Protein AF-A0A837AP78-F1 (afdb_monomer)

Foldseek 3Di:
DLVVVVVVCCVVPVVDDQQADEAEDAQCPCVNPPHSVVSVVVVVVLVVVCVVCVRHYDYDHDDWDWDPQADWDFDDDPPDPGDPVHTDGHTDTDD

Solvent-accessible surface area (backbone atoms only — not comparable to full-atom values): 5936 Å² total; per-residue (Å²): 108,71,68,54,51,49,52,53,39,39,73,76,38,74,87,56,77,84,68,65,46,79,44,79,47,58,73,63,54,54,91,73,38,95,49,48,65,56,48,53,53,52,53,50,50,54,51,50,48,35,68,77,32,64,84,39,33,48,78,46,72,51,70,74,55,70,50,92,83,31,42,76,40,72,57,86,54,93,98,56,80,92,52,94,86,44,67,38,77,36,86,50,82,52,125

Mean predicted aligned error: 11.53 Å

Organism: NCBI:txid1184265

Radius of gyration: 21.65 Å; Cα contacts (8 Å, |Δi|>4): 106; chains: 1; bounding box: 55×37×46 Å

pLDDT: mean 80.6, std 13.74, range [50.53, 95.62]

Sequence (95 aa):
MVALFDTLLHNQDPTSDLLHVRY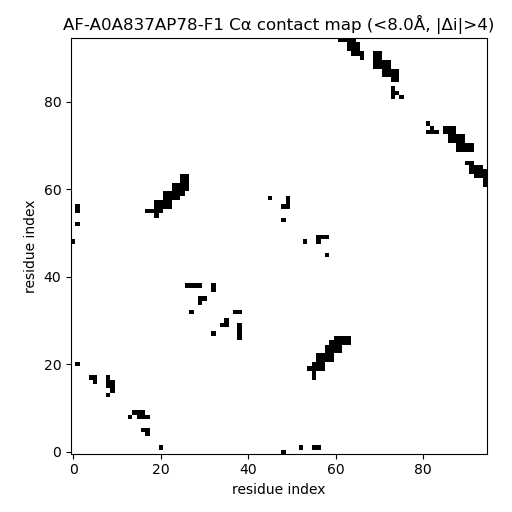FTASALGRFATHKQASETQAAYLRALAHSHPQRFTTTLGKHSWDKAGTLLPEFVSGQPYDRARWVRVWKLEE

Structure (mmCIF, N/CA/C/O backbone):
data_AF-A0A837AP78-F1
#
_entry.id   AF-A0A837AP78-F1
#
loop_
_atom_site.group_PDB
_atom_site.id
_atom_site.type_symbol
_atom_site.label_atom_id
_atom_site.label_alt_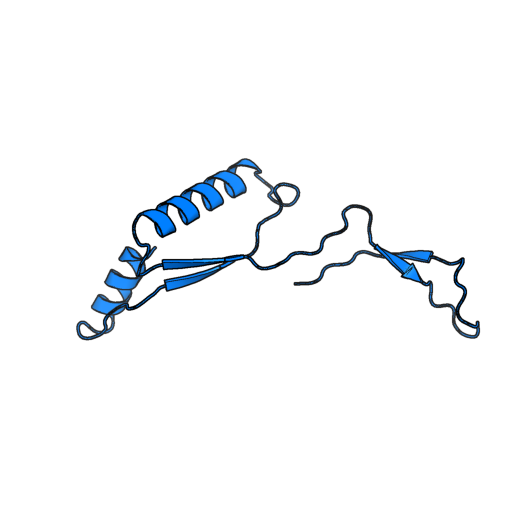id
_atom_site.label_comp_id
_atom_site.label_asym_id
_atom_site.label_entity_id
_atom_site.label_seq_id
_atom_site.pdbx_PDB_ins_code
_atom_site.Cartn_x
_atom_site.Cartn_y
_atom_site.Cartn_z
_atom_site.occupancy
_atom_site.B_iso_or_equiv
_atom_site.auth_seq_id
_atom_site.auth_comp_id
_atom_site.auth_asym_id
_atom_site.auth_atom_id
_atom_site.pdbx_PDB_model_num
ATOM 1 N N . MET A 1 1 ? -10.560 5.849 4.524 1.00 82.62 1 MET A N 1
ATOM 2 C CA . MET A 1 1 ? -10.152 4.444 4.315 1.00 82.62 1 MET A CA 1
ATOM 3 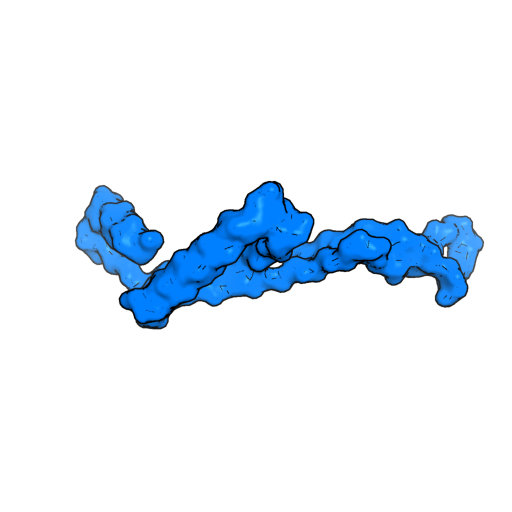C C . MET A 1 1 ? -10.444 3.565 5.528 1.00 82.62 1 MET A C 1
ATOM 5 O O . MET A 1 1 ? -11.247 2.665 5.378 1.00 82.62 1 MET A O 1
ATOM 9 N N . VAL A 1 2 ? -9.901 3.837 6.723 1.00 89.62 2 VAL A N 1
ATOM 10 C CA . VAL A 1 2 ? -10.258 3.086 7.955 1.00 89.62 2 VAL A CA 1
ATOM 11 C C . VAL A 1 2 ? -11.769 3.134 8.230 1.00 89.62 2 VAL A C 1
ATOM 13 O O . VAL A 1 2 ? -12.410 2.094 8.252 1.00 89.62 2 VAL A O 1
ATOM 16 N N . ALA A 1 3 ? -12.356 4.336 8.254 1.00 91.44 3 ALA A N 1
ATOM 17 C CA . ALA A 1 3 ? -13.801 4.519 8.443 1.00 91.44 3 ALA A CA 1
ATOM 18 C C . ALA A 1 3 ? -14.677 3.813 7.386 1.00 91.44 3 ALA A C 1
ATOM 20 O O . ALA A 1 3 ? -15.792 3.404 7.680 1.00 91.44 3 ALA A O 1
ATOM 21 N N . LEU A 1 4 ? -14.169 3.647 6.156 1.00 92.56 4 LEU A N 1
ATOM 22 C CA . L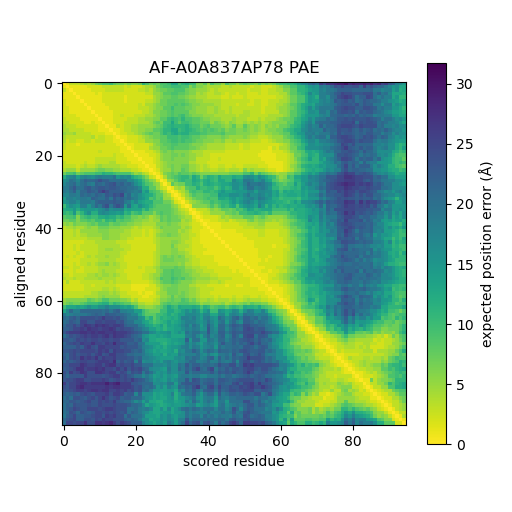EU A 1 4 ? -14.890 2.914 5.112 1.00 92.56 4 LEU A CA 1
ATOM 23 C C . LEU A 1 4 ? -14.997 1.431 5.481 1.00 92.56 4 LEU A C 1
ATOM 25 O O . LEU A 1 4 ? -16.074 0.857 5.374 1.00 92.56 4 LEU A O 1
ATOM 29 N N . PHE A 1 5 ? -13.891 0.826 5.922 1.00 93.56 5 PHE A N 1
ATOM 30 C CA . PHE A 1 5 ? -13.888 -0.568 6.356 1.00 93.56 5 PHE A CA 1
ATOM 31 C C . PHE A 1 5 ? -14.685 -0.768 7.646 1.00 93.56 5 PHE A C 1
ATOM 33 O O . PHE A 1 5 ? -15.373 -1.775 7.743 1.00 93.56 5 PHE A O 1
ATOM 40 N N . ASP A 1 6 ? -14.676 0.200 8.569 1.00 93.12 6 ASP A N 1
ATOM 41 C CA . ASP A 1 6 ? -15.553 0.182 9.750 1.00 93.12 6 ASP A CA 1
ATOM 42 C C . ASP A 1 6 ? -17.031 0.084 9.334 1.00 93.12 6 ASP A C 1
ATOM 44 O O . ASP A 1 6 ? -17.756 -0.795 9.792 1.00 93.12 6 ASP A O 1
ATOM 48 N N . THR A 1 7 ? -17.476 0.941 8.407 1.00 94.38 7 THR A N 1
ATOM 49 C CA . THR A 1 7 ? -18.862 0.913 7.910 1.00 94.38 7 THR A CA 1
ATOM 50 C C . THR A 1 7 ? -19.181 -0.369 7.140 1.00 94.38 7 THR A C 1
ATOM 52 O O . THR A 1 7 ? -20.251 -0.942 7.321 1.00 94.38 7 THR A O 1
ATOM 55 N N . LEU A 1 8 ? -18.272 -0.836 6.279 1.00 95.06 8 LEU A N 1
ATOM 56 C CA . LEU A 1 8 ? -18.484 -2.059 5.501 1.00 95.06 8 LEU A CA 1
ATOM 57 C C . LEU A 1 8 ? -18.600 -3.295 6.395 1.00 95.06 8 LEU A C 1
ATOM 59 O O . LEU A 1 8 ? -19.511 -4.092 6.185 1.00 95.06 8 LEU A O 1
ATOM 63 N N . LEU A 1 9 ? -17.715 -3.437 7.384 1.00 94.81 9 LEU A N 1
ATOM 64 C CA . LEU A 1 9 ? -17.746 -4.558 8.321 1.00 94.81 9 LEU A CA 1
ATOM 65 C C . LEU A 1 9 ? -19.000 -4.510 9.183 1.00 94.81 9 LEU A C 1
ATOM 67 O O . LEU A 1 9 ? -19.700 -5.509 9.250 1.00 94.81 9 LEU A O 1
ATOM 71 N N . HIS A 1 10 ? -19.353 -3.343 9.726 1.00 93.19 10 HIS A N 1
ATOM 72 C CA . HIS A 1 10 ? -20.579 -3.190 10.506 1.00 93.19 10 HIS A CA 1
ATOM 73 C C . HIS A 1 10 ? -21.843 -3.548 9.707 1.00 93.19 10 HIS A C 1
ATOM 75 O O . HIS A 1 10 ? -22.756 -4.175 10.239 1.00 93.19 10 HIS A O 1
ATOM 81 N N . ASN A 1 11 ? -21.890 -3.185 8.420 1.00 95.06 11 ASN A N 1
ATOM 82 C CA . ASN A 1 11 ? -23.010 -3.526 7.541 1.00 95.06 11 ASN A CA 1
ATOM 83 C C . ASN A 1 11 ? -23.073 -5.023 7.197 1.00 95.06 11 ASN A C 1
ATOM 85 O O . ASN A 1 11 ? -24.159 -5.529 6.920 1.00 95.06 11 ASN A O 1
ATOM 89 N N . GLN A 1 12 ? -21.933 -5.718 7.156 1.00 94.12 12 GLN A N 1
ATOM 90 C CA . GLN A 1 12 ? -21.881 -7.162 6.903 1.00 94.12 12 GLN A CA 1
ATOM 91 C C . GLN A 1 12 ? -22.197 -7.973 8.161 1.00 94.12 12 GLN A C 1
ATOM 93 O O . GLN A 1 12 ? -22.955 -8.938 8.100 1.00 94.12 12 GLN A O 1
ATOM 98 N N . ASP A 1 13 ? -21.613 -7.574 9.284 1.00 94.00 13 ASP A N 1
ATOM 99 C CA . ASP A 1 13 ? -21.773 -8.185 10.593 1.00 94.00 13 ASP A CA 1
ATOM 100 C C . ASP A 1 13 ? -21.459 -7.142 11.686 1.00 94.00 13 ASP A C 1
ATOM 102 O O . ASP A 1 13 ? -20.296 -6.777 11.883 1.00 94.00 13 ASP A O 1
ATOM 106 N N . PRO A 1 14 ? -22.464 -6.683 12.453 1.00 93.69 14 PRO A N 1
ATOM 107 C CA . PRO A 1 14 ? -22.269 -5.707 13.524 1.00 93.69 14 PRO A CA 1
ATOM 108 C C . PRO A 1 14 ? -21.337 -6.163 14.652 1.00 93.69 14 PRO A C 1
ATOM 110 O O . PRO A 1 14 ? -20.902 -5.324 15.440 1.00 93.69 14 PRO A O 1
ATOM 113 N N . THR A 1 15 ? -21.065 -7.468 14.768 1.00 94.56 15 THR A N 1
ATOM 114 C CA . THR A 1 15 ? -20.154 -8.022 15.782 1.00 94.56 15 THR A CA 1
ATOM 115 C C . THR A 1 15 ? -18.691 -8.026 15.339 1.00 94.56 15 THR A C 1
ATOM 117 O O . THR A 1 15 ? -17.799 -8.228 16.164 1.00 94.56 15 THR A O 1
ATOM 120 N N . SER A 1 16 ? -18.432 -7.771 14.055 1.00 92.81 16 SER A N 1
ATOM 121 C CA . SER A 1 16 ? -17.084 -7.691 13.503 1.00 92.81 16 SER A CA 1
ATOM 122 C C . SER A 1 16 ? -16.408 -6.369 13.875 1.00 92.81 16 SER A C 1
ATOM 124 O O . SER A 1 16 ? -16.963 -5.293 13.664 1.00 92.81 16 SER A O 1
ATOM 126 N N . ASP A 1 17 ? -15.172 -6.450 14.372 1.00 91.81 17 ASP A N 1
ATOM 127 C CA . ASP A 1 17 ? -14.351 -5.284 14.709 1.00 91.81 17 ASP A CA 1
ATOM 128 C C . ASP A 1 17 ? -13.128 -5.182 13.788 1.00 91.81 17 ASP A C 1
ATOM 130 O O . ASP A 1 17 ? -12.410 -6.156 13.529 1.00 91.81 17 ASP A O 1
ATOM 134 N N . LEU A 1 18 ? -12.871 -3.976 13.285 1.00 92.50 18 LEU A N 1
ATOM 135 C CA . LEU A 1 18 ? -11.724 -3.702 12.434 1.00 92.50 18 LEU A CA 1
ATOM 136 C C . LEU A 1 18 ? -10.491 -3.430 13.297 1.00 92.50 18 LEU A C 1
ATOM 138 O O . LEU A 1 18 ? -10.251 -2.312 13.760 1.00 92.50 18 LEU A O 1
ATOM 142 N N . LEU A 1 19 ? -9.640 -4.440 13.429 1.00 94.69 19 LEU A N 1
ATOM 143 C CA . LEU A 1 19 ? -8.398 -4.307 14.189 1.00 94.69 19 LEU A CA 1
ATOM 144 C C . LEU A 1 19 ? -7.374 -3.421 13.470 1.00 94.69 19 LEU A C 1
ATOM 146 O O . LEU A 1 19 ? -6.796 -2.511 14.065 1.00 94.69 19 LEU A O 1
ATOM 150 N N . HIS A 1 20 ? -7.123 -3.688 12.185 1.00 94.81 20 HIS A N 1
ATOM 151 C CA . HIS A 1 20 ? -6.064 -3.005 11.450 1.00 94.81 20 HIS A CA 1
ATOM 152 C C . HIS A 1 20 ? -6.240 -3.097 9.932 1.00 94.81 20 HIS A C 1
ATOM 154 O O . HIS A 1 20 ? -6.564 -4.153 9.392 1.00 94.81 20 HIS A O 1
ATOM 160 N N . VAL A 1 21 ? -5.921 -2.013 9.228 1.00 93.81 21 VAL A N 1
ATOM 161 C CA . VAL A 1 21 ? -5.870 -1.952 7.767 1.00 93.81 21 VAL A CA 1
ATOM 162 C C . VAL A 1 21 ? -4.416 -1.903 7.309 1.00 93.81 21 VAL A C 1
ATOM 164 O O . VAL A 1 21 ? -3.707 -0.923 7.539 1.00 93.81 21 VAL A O 1
ATOM 167 N N . ARG A 1 22 ? -3.971 -2.966 6.637 1.00 93.50 22 ARG A N 1
ATOM 168 C CA . ARG A 1 22 ? -2.660 -3.025 5.981 1.00 93.50 22 ARG A CA 1
ATOM 169 C C . ARG A 1 22 ? -2.815 -2.699 4.504 1.00 93.50 22 ARG A C 1
ATOM 171 O O . ARG A 1 22 ? -3.410 -3.470 3.759 1.00 93.50 22 ARG A O 1
ATOM 178 N N . TYR A 1 23 ? -2.284 -1.556 4.093 1.00 90.69 23 TYR A N 1
ATOM 179 C CA . TYR A 1 23 ? -2.339 -1.103 2.712 1.00 90.69 23 TYR A CA 1
ATOM 180 C C . TYR A 1 23 ? -1.023 -1.382 1.998 1.00 90.69 23 TYR A C 1
ATOM 182 O O . TYR A 1 23 ? -0.004 -0.751 2.281 1.00 90.69 23 TYR A O 1
ATOM 190 N N . PHE A 1 24 ? -1.048 -2.323 1.063 1.00 87.94 24 PHE A N 1
ATOM 191 C CA . PHE A 1 24 ? 0.084 -2.616 0.197 1.00 87.94 24 PHE A CA 1
ATOM 192 C C . PHE A 1 24 ? -0.083 -1.815 -1.084 1.00 87.94 24 PHE A C 1
ATOM 194 O O . PHE A 1 24 ? -1.070 -1.956 -1.800 1.00 87.94 24 PHE A O 1
ATOM 201 N N . THR A 1 25 ? 0.872 -0.940 -1.350 1.00 83.50 25 THR A N 1
ATOM 202 C CA . THR A 1 25 ? 0.931 -0.181 -2.597 1.00 83.50 25 THR A CA 1
ATOM 203 C C . THR A 1 25 ? 2.379 -0.105 -3.011 1.00 83.50 25 THR A C 1
ATOM 205 O O . THR A 1 25 ? 3.275 -0.315 -2.204 1.00 83.50 25 THR A O 1
ATOM 208 N N . ALA A 1 26 ? 2.646 0.236 -4.252 1.00 74.19 26 ALA A N 1
ATOM 209 C CA . ALA A 1 26 ? 3.985 0.604 -4.651 1.00 74.19 26 ALA A CA 1
ATOM 210 C C . ALA A 1 26 ? 3.996 2.078 -5.049 1.00 74.19 26 ALA A C 1
ATOM 212 O O . ALA A 1 26 ? 2.952 2.670 -5.344 1.00 74.19 26 ALA A O 1
ATOM 213 N N . SER A 1 27 ? 5.159 2.717 -4.929 1.00 63.53 27 SER A N 1
ATOM 214 C CA . SER A 1 27 ? 5.265 4.129 -5.279 1.00 63.53 27 SER A CA 1
ATOM 215 C C . SER A 1 27 ? 5.131 4.229 -6.790 1.00 63.53 27 SER A C 1
ATOM 217 O O . SER A 1 27 ? 6.025 3.777 -7.506 1.00 63.53 27 SER A O 1
ATOM 219 N N . ALA A 1 28 ? 4.035 4.806 -7.287 1.00 60.41 28 ALA A N 1
ATOM 220 C CA . ALA A 1 28 ? 3.975 5.227 -8.675 1.00 60.41 28 ALA A CA 1
ATOM 221 C C . ALA A 1 28 ? 5.102 6.247 -8.852 1.00 60.41 28 ALA A C 1
ATOM 223 O O . ALA A 1 28 ? 4.956 7.407 -8.474 1.00 60.41 28 ALA A O 1
ATOM 224 N N . LEU A 1 29 ? 6.274 5.810 -9.334 1.00 60.97 29 LEU A N 1
ATOM 225 C CA . LEU A 1 29 ? 7.386 6.717 -9.597 1.00 60.97 29 LEU A CA 1
ATOM 226 C C . LEU A 1 29 ? 6.783 7.848 -10.431 1.00 60.97 29 LEU A C 1
ATOM 228 O O . LEU A 1 29 ? 6.213 7.561 -11.475 1.00 60.97 29 LEU A O 1
ATOM 232 N N . GLY A 1 30 ? 6.864 9.112 -10.001 1.00 52.78 30 GLY A N 1
ATOM 233 C CA . GLY A 1 30 ? 6.148 10.221 -10.665 1.00 52.78 30 GLY A CA 1
ATOM 234 C C . GLY A 1 30 ? 6.456 10.378 -12.166 1.00 52.78 30 GLY A C 1
ATOM 235 O O . GLY A 1 30 ? 5.775 11.094 -12.884 1.00 52.78 30 GLY A O 1
ATOM 236 N N . ARG A 1 31 ? 7.473 9.669 -12.662 1.00 53.28 31 ARG A N 1
ATOM 237 C CA . ARG A 1 31 ? 7.819 9.459 -14.076 1.00 53.28 31 ARG A CA 1
ATOM 238 C C . ARG A 1 31 ? 6.878 8.518 -14.858 1.00 53.28 31 ARG A C 1
ATOM 240 O O . ARG A 1 31 ? 6.945 8.537 -16.079 1.00 53.28 31 ARG A O 1
ATOM 247 N N . PHE A 1 32 ? 6.036 7.737 -14.185 1.00 54.53 32 PHE A N 1
ATOM 248 C CA . PHE A 1 32 ? 5.010 6.847 -14.748 1.00 54.53 32 PHE A CA 1
ATOM 249 C C . PHE A 1 32 ? 3.583 7.342 -14.527 1.00 54.53 32 PHE A C 1
ATOM 251 O O . PHE A 1 32 ? 2.661 6.874 -15.186 1.00 54.53 32 PHE A O 1
ATOM 258 N N . ALA A 1 33 ? 3.382 8.277 -13.600 1.00 59.31 33 ALA A N 1
ATOM 259 C CA . ALA A 1 33 ? 2.073 8.859 -13.385 1.00 59.31 33 ALA A CA 1
ATOM 260 C C . ALA A 1 33 ? 1.748 9.806 -14.551 1.00 59.31 33 ALA A C 1
ATOM 262 O O .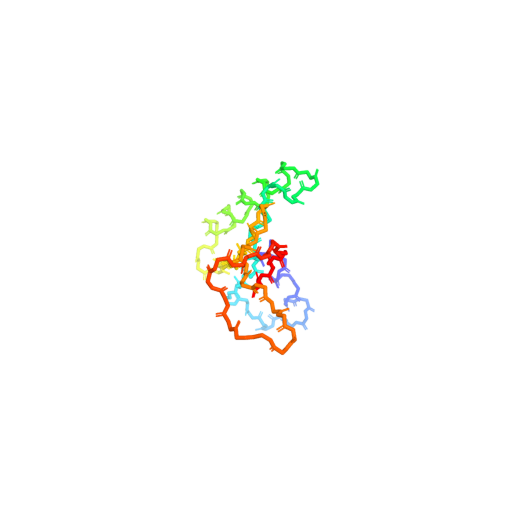 ALA A 1 33 ? 2.414 10.830 -14.717 1.00 59.31 33 ALA A O 1
ATOM 263 N N . THR A 1 34 ? 0.695 9.498 -15.317 1.00 62.47 34 THR A N 1
ATOM 264 C CA . THR A 1 34 ? 0.125 10.390 -16.348 1.00 62.47 34 THR A CA 1
ATOM 265 C C . THR A 1 34 ? -0.123 11.798 -15.794 1.00 62.47 34 THR A C 1
ATOM 267 O O . THR A 1 34 ? 0.059 12.793 -16.490 1.00 62.47 34 THR A O 1
ATOM 270 N N . HIS A 1 35 ? -0.436 11.882 -14.496 1.00 66.81 35 HIS A N 1
ATOM 271 C CA . HIS A 1 35 ? -0.524 13.119 -13.732 1.00 66.81 35 HIS A CA 1
ATOM 272 C C . HIS A 1 35 ? 0.397 13.058 -12.510 1.00 66.81 35 HIS A C 1
ATOM 274 O O . HIS A 1 35 ? 0.054 12.455 -11.495 1.00 66.81 35 HIS A O 1
ATOM 280 N N . LYS A 1 36 ? 1.558 13.720 -12.582 1.00 64.94 36 LYS A N 1
ATOM 281 C CA . LYS A 1 36 ? 2.554 13.769 -11.491 1.00 64.94 36 LYS A CA 1
ATOM 282 C C . LYS A 1 36 ? 1.951 14.173 -10.142 1.00 64.94 36 LYS A C 1
ATOM 284 O O . LYS A 1 36 ? 2.283 13.589 -9.116 1.00 64.94 36 LYS A O 1
ATOM 289 N N . GLN A 1 37 ? 1.007 15.110 -10.175 1.00 74.00 37 GLN A N 1
ATOM 290 C CA . GLN A 1 37 ? 0.325 15.627 -8.993 1.00 74.00 37 GLN A CA 1
ATOM 291 C C . GLN A 1 37 ? -0.498 14.555 -8.263 1.00 74.00 37 GLN A C 1
ATOM 293 O O . GLN A 1 37 ? -0.558 14.561 -7.040 1.00 74.00 37 GLN A O 1
ATOM 298 N N . ALA A 1 38 ? -1.061 13.580 -8.988 1.00 73.06 38 ALA A N 1
ATOM 299 C CA . ALA A 1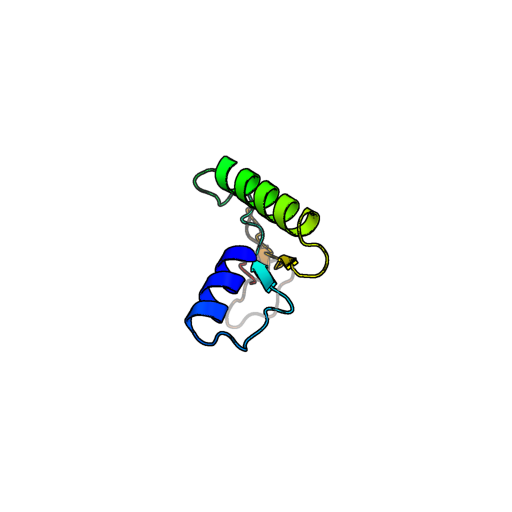 38 ? -1.854 12.509 -8.388 1.00 73.06 38 ALA A CA 1
ATOM 300 C C . ALA A 1 38 ? -1.012 11.620 -7.457 1.00 73.06 38 ALA A C 1
ATOM 302 O O . ALA A 1 38 ? -1.479 11.231 -6.388 1.00 73.06 38 ALA A O 1
ATOM 303 N N . SER A 1 39 ? 0.251 11.362 -7.819 1.00 74.25 39 SER A N 1
ATOM 304 C CA . SER A 1 39 ? 1.175 10.598 -6.972 1.00 74.25 39 SER A CA 1
ATOM 305 C C . SER A 1 39 ? 1.474 11.325 -5.660 1.00 74.25 39 SER A C 1
ATOM 307 O O . SER A 1 39 ? 1.526 10.694 -4.604 1.00 74.25 39 SER A O 1
ATOM 309 N N . GLU A 1 40 ? 1.662 12.643 -5.711 1.00 80.25 40 GLU A N 1
ATOM 310 C CA . GLU A 1 40 ? 1.936 13.463 -4.529 1.00 80.25 40 GLU A CA 1
ATOM 311 C C . GLU A 1 40 ? 0.706 13.562 -3.625 1.00 80.25 40 GLU A C 1
ATOM 313 O O . GLU A 1 40 ? 0.817 13.387 -2.409 1.00 80.25 40 GLU A O 1
ATOM 318 N N . THR A 1 41 ? -0.476 13.769 -4.213 1.00 83.75 41 THR A N 1
ATOM 319 C CA . THR A 1 41 ? -1.749 13.801 -3.483 1.00 83.75 41 THR A CA 1
ATOM 320 C C . THR A 1 41 ? -2.028 12.467 -2.795 1.00 83.75 41 THR A C 1
ATOM 322 O O . THR A 1 41 ? -2.370 12.450 -1.612 1.00 83.75 41 THR A O 1
ATOM 325 N N . GLN A 1 42 ? -1.819 11.341 -3.484 1.00 83.88 42 GLN A N 1
ATOM 326 C CA . GLN A 1 42 ? -1.982 10.012 -2.895 1.00 83.88 42 GLN A CA 1
ATOM 327 C C . GLN A 1 42 ? -1.001 9.790 -1.736 1.00 83.88 42 GLN A C 1
ATOM 329 O O . GLN A 1 42 ? -1.402 9.334 -0.665 1.00 83.88 42 GLN A O 1
ATOM 334 N N . ALA A 1 43 ? 0.271 10.163 -1.903 1.00 85.81 43 ALA A N 1
ATOM 335 C CA . ALA A 1 43 ? 1.267 10.053 -0.839 1.00 85.81 43 ALA A CA 1
ATOM 336 C C . ALA A 1 43 ? 0.939 10.948 0.370 1.00 85.81 43 ALA A C 1
ATOM 338 O O . ALA A 1 43 ? 1.152 10.551 1.517 1.00 85.81 43 ALA A O 1
ATOM 339 N N . ALA A 1 44 ? 0.416 12.157 0.146 1.00 89.38 44 ALA A N 1
ATOM 340 C CA . ALA A 1 44 ? -0.049 13.038 1.215 1.00 89.38 44 ALA A CA 1
ATOM 341 C C . ALA A 1 44 ? -1.243 12.432 1.968 1.00 89.38 44 ALA A C 1
ATOM 343 O O . ALA A 1 44 ? -1.236 12.404 3.198 1.00 89.38 44 ALA A O 1
ATOM 344 N N . TYR A 1 45 ? -2.214 11.872 1.244 1.00 90.88 45 TYR A N 1
ATOM 345 C CA . TYR A 1 45 ? -3.376 11.206 1.831 1.00 90.88 45 TYR A CA 1
ATOM 346 C C . TYR A 1 45 ? -2.991 9.995 2.690 1.00 90.88 45 TYR A C 1
ATOM 348 O O . TYR A 1 45 ? -3.440 9.879 3.830 1.00 90.88 45 TYR A O 1
ATOM 356 N N . LEU A 1 46 ? -2.116 9.118 2.186 1.00 90.94 46 LEU A N 1
ATOM 357 C CA . LEU A 1 46 ? -1.655 7.938 2.929 1.00 90.94 46 LEU A CA 1
ATOM 358 C C . LEU A 1 46 ? -0.874 8.324 4.194 1.00 90.94 46 LEU A C 1
ATOM 360 O O . LEU A 1 46 ? -1.054 7.701 5.240 1.00 90.94 46 LEU A O 1
ATOM 364 N N . ARG A 1 47 ? -0.059 9.388 4.131 1.00 90.94 47 ARG A N 1
ATOM 365 C CA . ARG A 1 47 ? 0.621 9.939 5.316 1.00 90.94 47 ARG A CA 1
ATOM 366 C C . ARG A 1 47 ? -0.367 10.495 6.338 1.00 90.94 47 ARG A C 1
ATOM 368 O O . ARG A 1 47 ? -0.220 10.209 7.522 1.00 90.94 47 ARG A O 1
ATOM 375 N N . ALA A 1 48 ? -1.375 11.245 5.892 1.00 93.88 48 ALA A N 1
ATOM 376 C CA . ALA A 1 48 ? -2.418 11.760 6.775 1.00 93.88 48 ALA A CA 1
ATOM 377 C C . ALA A 1 48 ? -3.180 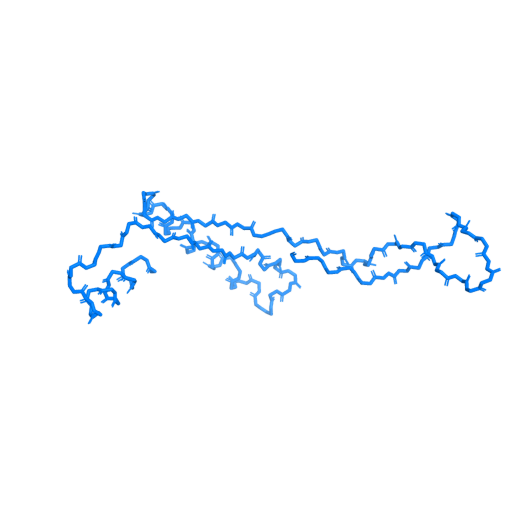10.614 7.460 1.00 93.88 48 ALA A C 1
ATOM 379 O O . ALA A 1 48 ? -3.342 10.637 8.674 1.00 93.88 48 ALA A O 1
ATOM 380 N N . LEU A 1 49 ? -3.553 9.564 6.720 1.00 92.69 49 LEU A N 1
ATOM 381 C CA . LEU A 1 49 ? -4.206 8.376 7.281 1.00 92.69 49 LEU A CA 1
ATOM 382 C C . LEU A 1 49 ? -3.358 7.664 8.338 1.00 92.69 49 LEU A C 1
ATOM 384 O O . LEU A 1 49 ? -3.881 7.315 9.395 1.00 92.69 49 LEU A O 1
ATOM 388 N N . ALA A 1 50 ? -2.065 7.463 8.073 1.00 93.44 50 ALA A N 1
ATOM 389 C CA . ALA A 1 50 ? -1.152 6.853 9.038 1.00 93.44 50 ALA A CA 1
ATOM 390 C C . ALA A 1 50 ? -0.988 7.707 10.301 1.00 93.44 50 ALA A C 1
ATOM 392 O O . ALA A 1 50 ? -0.877 7.166 11.397 1.00 93.44 50 ALA A O 1
ATOM 393 N N . HIS A 1 51 ? -1.026 9.033 10.161 1.00 94.44 51 HIS A N 1
ATOM 394 C CA . HIS A 1 51 ? -0.961 9.944 11.298 1.00 94.44 51 HIS A CA 1
ATOM 395 C C . HIS A 1 51 ? -2.267 9.985 12.105 1.00 94.44 51 HIS A C 1
ATOM 397 O O . HIS A 1 51 ? -2.226 10.006 13.331 1.00 94.44 51 HIS A O 1
ATOM 403 N N . SER A 1 52 ? -3.424 9.967 11.440 1.00 94.94 52 SER A N 1
ATOM 404 C CA . SER A 1 52 ? -4.737 9.988 12.098 1.00 94.94 52 SER A CA 1
ATOM 405 C C . SER A 1 52 ? -5.114 8.650 12.740 1.00 94.94 52 SER A C 1
ATOM 407 O O . SER A 1 52 ? -5.890 8.629 13.692 1.00 94.94 52 SER A O 1
ATOM 409 N N . HIS A 1 53 ? -4.581 7.530 12.240 1.00 93.56 53 HIS A N 1
ATOM 410 C CA . HIS A 1 53 ? -4.907 6.183 12.720 1.00 93.56 53 HIS A CA 1
ATOM 411 C C . HIS A 1 53 ? -3.659 5.308 12.939 1.00 93.56 53 HIS A C 1
ATOM 413 O O . HIS A 1 53 ? -3.580 4.208 12.386 1.00 93.56 53 HIS A O 1
ATOM 419 N N . PRO A 1 54 ? -2.698 5.727 13.782 1.00 92.75 54 PRO A N 1
ATOM 420 C CA . PRO A 1 54 ? -1.395 5.066 13.889 1.00 92.75 54 PRO A CA 1
ATOM 421 C C . PRO A 1 54 ? -1.478 3.614 14.387 1.00 92.75 54 PRO A C 1
ATOM 423 O O . PRO A 1 54 ? -0.641 2.793 14.037 1.00 92.75 54 PRO A O 1
ATOM 426 N N . GLN A 1 55 ? -2.505 3.275 15.172 1.00 94.75 55 GLN A N 1
ATOM 427 C CA . GLN A 1 55 ? -2.716 1.917 15.696 1.00 94.75 55 GLN A CA 1
ATOM 428 C C . GLN A 1 55 ? -3.522 1.014 14.746 1.00 94.75 55 GLN A C 1
ATOM 430 O O . GLN A 1 55 ? -3.496 -0.208 14.876 1.00 94.75 55 GLN A O 1
ATOM 435 N N . ARG A 1 56 ? -4.248 1.600 13.784 1.00 94.81 56 ARG A N 1
ATOM 436 C CA . ARG A 1 56 ? -5.234 0.894 12.942 1.00 94.81 56 ARG A CA 1
ATOM 437 C C . ARG A 1 56 ? -4.898 0.933 11.454 1.00 94.81 56 ARG A C 1
ATOM 439 O O . ARG A 1 56 ? -5.633 0.356 10.659 1.00 94.81 56 ARG A O 1
ATOM 446 N N . PHE A 1 57 ? -3.823 1.609 11.054 1.00 95.62 57 PHE A N 1
ATOM 447 C CA . PHE A 1 57 ? -3.440 1.736 9.655 1.00 95.62 57 PHE A CA 1
ATOM 448 C C . PHE A 1 57 ? -1.926 1.686 9.465 1.00 95.62 57 PHE A C 1
ATOM 450 O O . PHE A 1 57 ? -1.187 2.455 10.073 1.00 95.62 57 PHE A O 1
ATOM 457 N N . THR A 1 58 ? -1.483 0.840 8.537 1.00 94.12 58 THR A N 1
ATOM 458 C CA . THR A 1 58 ? -0.090 0.776 8.082 1.00 94.12 58 THR A CA 1
ATOM 459 C C . THR A 1 58 ? -0.054 0.736 6.563 1.00 94.12 58 THR A C 1
ATOM 461 O O . THR A 1 58 ? -0.836 0.021 5.940 1.00 94.12 58 THR A O 1
ATOM 464 N N . THR A 1 59 ? 0.882 1.468 5.958 1.00 90.88 59 THR A N 1
ATOM 465 C CA . THR A 1 59 ? 1.186 1.359 4.525 1.00 90.88 59 THR A CA 1
ATOM 466 C C . THR A 1 59 ? 2.527 0.668 4.322 1.00 90.88 59 THR A C 1
ATOM 468 O O . THR A 1 59 ? 3.514 1.029 4.961 1.00 90.88 59 THR A O 1
ATOM 471 N N . THR A 1 60 ? 2.581 -0.289 3.403 1.00 88.94 60 THR A N 1
ATOM 472 C CA . THR A 1 60 ? 3.815 -0.948 2.967 1.00 88.94 60 THR A CA 1
ATOM 473 C C . THR A 1 60 ? 4.052 -0.618 1.503 1.00 88.94 60 THR A C 1
ATOM 475 O O . THR A 1 60 ? 3.182 -0.863 0.669 1.00 88.94 60 THR A O 1
ATOM 478 N N . LEU A 1 61 ? 5.224 -0.045 1.210 1.00 82.44 61 LEU A N 1
ATOM 479 C CA . LEU A 1 61 ? 5.637 0.297 -0.147 1.00 82.44 61 LEU A CA 1
ATOM 480 C C . LEU A 1 61 ? 6.413 -0.860 -0.783 1.00 82.44 61 LEU A C 1
ATOM 482 O O . LEU A 1 61 ? 7.476 -1.235 -0.288 1.00 82.44 61 LEU A O 1
ATOM 486 N N . GLY A 1 62 ? 5.897 -1.389 -1.891 1.00 73.38 62 GLY A N 1
ATOM 487 C CA . GLY A 1 62 ? 6.628 -2.297 -2.772 1.00 73.38 62 GLY A CA 1
ATOM 488 C C . GLY A 1 62 ? 7.842 -1.611 -3.406 1.00 73.38 62 GLY A C 1
ATOM 489 O O . GLY A 1 62 ? 7.854 -0.390 -3.612 1.00 73.38 62 GLY A O 1
ATOM 490 N N . LYS A 1 63 ? 8.884 -2.392 -3.704 1.00 62.94 63 LYS A N 1
ATOM 491 C CA . LYS A 1 63 ? 10.078 -1.910 -4.407 1.00 62.94 63 LYS A CA 1
ATOM 492 C C . LYS A 1 63 ? 9.870 -2.086 -5.905 1.00 62.94 63 LYS A C 1
ATOM 494 O O . LYS A 1 63 ? 9.931 -3.200 -6.392 1.00 62.94 63 LYS A O 1
ATOM 499 N N . HIS A 1 64 ? 9.735 -0.991 -6.643 1.00 59.25 64 HIS A N 1
ATOM 500 C CA . HIS A 1 64 ? 9.892 -1.044 -8.093 1.00 59.25 64 HIS A CA 1
ATOM 501 C C . HIS A 1 64 ? 11.356 -0.809 -8.460 1.00 59.25 64 HIS A C 1
ATOM 503 O O . HIS A 1 64 ? 11.890 0.277 -8.207 1.00 59.25 64 HIS A O 1
ATOM 509 N N . SER A 1 65 ? 12.001 -1.797 -9.082 1.00 54.75 65 SER A N 1
ATOM 510 C CA . SER A 1 65 ? 13.239 -1.559 -9.823 1.00 54.75 65 SER A CA 1
ATOM 511 C C . SER A 1 65 ? 12.852 -1.234 -11.270 1.00 54.75 65 SER A C 1
ATOM 513 O O . SER A 1 65 ? 12.400 -2.083 -12.031 1.00 54.75 65 SER A O 1
ATOM 515 N N . TRP A 1 66 ? 12.949 0.046 -11.639 1.00 54.62 66 TRP A N 1
ATOM 516 C CA . TRP A 1 66 ? 12.810 0.460 -13.033 1.00 54.62 66 TRP A CA 1
ATOM 517 C C . TRP A 1 66 ? 14.026 1.249 -13.474 1.00 54.62 66 TRP A C 1
ATOM 519 O O . TRP A 1 66 ? 14.254 2.387 -13.041 1.00 54.62 66 TRP A O 1
ATOM 529 N N . ASP A 1 67 ? 14.785 0.643 -14.377 1.00 58.28 67 ASP A N 1
ATOM 530 C CA . ASP A 1 67 ? 15.860 1.321 -15.071 1.00 58.28 67 ASP A CA 1
ATOM 531 C C . ASP A 1 67 ? 15.295 2.017 -16.314 1.00 58.28 67 ASP A C 1
ATOM 533 O O . ASP A 1 67 ? 14.986 1.383 -17.322 1.00 58.28 67 ASP A O 1
ATOM 537 N N . LYS A 1 68 ? 15.150 3.348 -16.241 1.00 55.59 68 LYS A N 1
ATOM 538 C CA . LYS A 1 68 ? 14.666 4.183 -17.356 1.00 55.59 68 LYS A CA 1
ATOM 539 C C . LYS A 1 68 ? 15.558 4.058 -18.595 1.00 55.59 68 LYS A C 1
ATOM 541 O O . LYS A 1 68 ? 15.095 4.300 -19.706 1.00 55.59 68 LYS A O 1
ATOM 546 N N . ALA A 1 69 ? 16.832 3.730 -18.397 1.00 60.75 69 ALA A N 1
ATOM 547 C CA . ALA A 1 69 ? 17.789 3.538 -19.470 1.00 60.75 69 ALA A CA 1
ATOM 548 C C . ALA A 1 69 ? 17.803 2.080 -19.975 1.00 60.75 69 ALA A C 1
ATOM 550 O O . ALA A 1 69 ? 18.487 1.796 -20.956 1.00 60.75 69 ALA A O 1
ATOM 551 N N . GLY A 1 70 ? 17.039 1.174 -19.357 1.00 63.03 70 GLY A N 1
ATOM 552 C CA . GLY A 1 70 ? 17.184 -0.267 -19.529 1.00 63.03 70 GLY A CA 1
ATOM 553 C C . GLY A 1 70 ? 18.413 -0.792 -18.786 1.00 63.03 70 GLY A C 1
ATOM 554 O O . GLY A 1 70 ? 19.440 -0.122 -18.697 1.00 63.03 70 GLY A O 1
ATOM 555 N N . THR A 1 71 ? 18.315 -2.005 -18.257 1.00 74.88 71 THR A N 1
ATOM 556 C CA . THR A 1 71 ? 19.441 -2.677 -17.608 1.00 74.88 71 THR A CA 1
ATOM 557 C C . THR A 1 71 ? 20.312 -3.329 -18.677 1.00 74.88 71 THR A C 1
ATOM 559 O O . THR A 1 71 ? 19.807 -3.928 -19.626 1.00 74.88 71 THR A O 1
ATOM 562 N N . LEU A 1 72 ? 21.630 -3.209 -18.541 1.00 80.50 72 LEU A N 1
ATOM 563 C CA . LEU A 1 72 ? 22.564 -3.965 -19.366 1.00 80.50 72 LEU A CA 1
ATOM 564 C C . LEU A 1 72 ? 22.609 -5.399 -18.841 1.00 80.50 72 LEU A C 1
ATOM 566 O O . LEU A 1 72 ? 23.038 -5.631 -17.711 1.00 80.50 72 LEU A O 1
ATOM 570 N N . LEU A 1 73 ? 22.166 -6.347 -19.660 1.00 80.81 73 LEU A N 1
ATOM 571 C CA . LEU A 1 73 ? 22.373 -7.770 -19.416 1.00 80.81 73 LEU A CA 1
ATOM 572 C C . LEU A 1 73 ? 23.329 -8.335 -20.467 1.00 80.81 73 LEU A C 1
ATOM 574 O O . LEU A 1 73 ? 23.409 -7.793 -21.571 1.00 80.81 73 LEU A O 1
ATOM 578 N N . PRO A 1 74 ? 24.065 -9.407 -20.146 1.00 82.81 74 PRO A N 1
ATOM 579 C CA . PRO A 1 74 ? 24.900 -10.069 -21.132 1.00 82.81 74 PRO A CA 1
ATOM 580 C C . PRO A 1 74 ? 24.063 -10.587 -22.300 1.00 82.81 74 PRO A C 1
ATOM 582 O O . PRO A 1 74 ? 22.996 -11.171 -22.102 1.00 82.81 74 PRO A O 1
ATOM 585 N N . GLU A 1 75 ? 24.548 -10.368 -23.516 1.00 83.69 75 GLU A N 1
ATOM 586 C CA . GLU A 1 75 ? 23.894 -10.877 -24.718 1.00 83.69 75 GLU A CA 1
ATOM 587 C C . GLU A 1 75 ? 24.067 -12.400 -24.810 1.00 83.69 75 GLU A C 1
ATOM 589 O O . GLU A 1 75 ? 25.182 -12.918 -24.718 1.00 83.69 75 GLU A O 1
ATOM 594 N N . PHE A 1 76 ? 22.969 -13.131 -25.012 1.00 81.56 76 PHE A N 1
ATOM 595 C CA . PHE A 1 76 ? 23.036 -14.558 -25.312 1.00 81.56 76 PHE A CA 1
ATOM 596 C C . PHE A 1 76 ? 23.165 -14.774 -26.821 1.00 81.56 76 PHE A C 1
ATOM 598 O O . PHE A 1 76 ? 22.268 -14.411 -27.582 1.00 81.56 76 PHE A O 1
ATOM 605 N N . VAL A 1 77 ? 24.250 -15.425 -27.243 1.00 81.06 77 VAL A N 1
ATOM 606 C CA . VAL A 1 77 ? 24.482 -15.814 -28.638 1.00 81.06 77 VAL A CA 1
ATOM 607 C C . VAL A 1 77 ? 24.582 -17.333 -28.715 1.00 81.06 77 VAL A C 1
ATOM 609 O O . VAL A 1 77 ? 25.465 -17.942 -28.111 1.00 81.06 77 VAL A O 1
ATOM 612 N N . SER A 1 78 ? 23.667 -17.951 -29.464 1.00 82.06 78 SER A N 1
ATOM 613 C CA . SER A 1 78 ? 23.628 -19.407 -29.618 1.00 82.06 78 SER A CA 1
ATOM 614 C C . SER A 1 78 ? 24.952 -19.938 -30.180 1.00 82.06 78 SER A C 1
ATOM 616 O O . SER A 1 78 ? 25.439 -19.458 -31.203 1.00 82.06 78 SER A O 1
ATOM 618 N N . GLY A 1 79 ? 25.539 -20.922 -29.496 1.00 86.75 79 GLY A N 1
ATOM 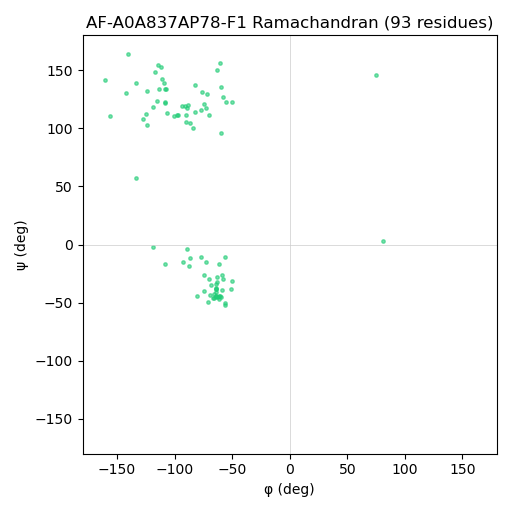619 C CA . GLY A 1 79 ? 26.795 -21.558 -29.898 1.00 86.75 79 GLY A CA 1
ATOM 620 C C . GLY A 1 79 ? 28.077 -20.800 -29.532 1.00 86.75 79 GLY A C 1
ATOM 621 O O . GLY A 1 79 ? 29.155 -21.283 -29.874 1.00 86.75 79 GLY A O 1
ATOM 622 N N . GLN A 1 80 ? 28.004 -19.657 -28.834 1.00 86.06 80 GLN A N 1
ATOM 623 C CA . GLN A 1 80 ? 29.187 -18.932 -28.350 1.00 86.06 80 GLN A CA 1
ATOM 624 C C . GLN A 1 80 ? 29.316 -18.992 -26.817 1.00 86.06 80 GLN A C 1
ATOM 626 O O . GLN A 1 80 ? 28.306 -18.929 -26.111 1.00 86.06 80 GLN A O 1
ATOM 631 N N . PRO A 1 81 ? 30.547 -19.099 -26.275 1.00 83.56 81 PRO A N 1
ATOM 632 C CA . PRO A 1 81 ? 30.795 -18.915 -24.851 1.00 83.56 81 PRO A CA 1
ATOM 633 C C . PRO A 1 81 ? 30.398 -17.513 -24.385 1.00 83.56 81 PRO A C 1
ATOM 635 O O . PRO A 1 81 ? 30.403 -16.556 -25.156 1.00 83.56 81 PRO A O 1
ATOM 638 N N . TYR A 1 82 ? 30.109 -17.400 -23.092 1.00 79.88 82 TYR A N 1
ATOM 639 C CA . TYR A 1 82 ? 29.797 -16.136 -22.438 1.00 79.88 82 TYR A CA 1
ATOM 640 C C . TYR A 1 82 ? 30.901 -15.084 -22.646 1.00 79.88 82 TYR A C 1
ATOM 642 O O . TYR A 1 82 ? 32.047 -15.295 -22.244 1.00 79.88 82 TYR A O 1
ATOM 650 N N . ASP A 1 83 ? 30.535 -13.937 -23.220 1.00 83.00 83 ASP A N 1
ATOM 651 C CA . ASP A 1 83 ? 31.429 -12.803 -23.463 1.00 83.00 83 ASP A CA 1
ATOM 652 C C . ASP A 1 83 ? 31.095 -11.634 -22.520 1.00 83.00 83 ASP A C 1
ATOM 654 O O . ASP A 1 83 ? 29.985 -11.106 -22.514 1.00 83.00 83 ASP A O 1
ATOM 658 N N . ARG A 1 84 ? 32.082 -11.199 -21.725 1.00 77.75 84 ARG A N 1
ATOM 659 C CA . ARG A 1 84 ? 31.950 -10.105 -20.741 1.00 77.75 84 ARG A CA 1
ATOM 660 C C . ARG A 1 84 ? 31.964 -8.709 -21.369 1.00 77.75 84 ARG A C 1
ATOM 662 O O . ARG A 1 84 ? 31.692 -7.737 -20.663 1.00 77.75 84 ARG A O 1
ATOM 669 N N . ALA A 1 85 ? 32.307 -8.594 -22.650 1.00 83.06 85 ALA A N 1
ATOM 670 C CA . ALA A 1 85 ? 32.296 -7.337 -23.394 1.00 83.06 85 ALA A CA 1
ATOM 671 C C . ALA A 1 85 ? 30.965 -7.092 -24.126 1.00 83.06 85 ALA A C 1
ATOM 673 O O . ALA A 1 85 ? 30.693 -5.960 -24.529 1.00 83.06 85 ALA A O 1
ATOM 674 N N . ARG A 1 86 ? 30.119 -8.121 -24.272 1.00 80.69 86 ARG A N 1
ATOM 675 C CA . ARG A 1 86 ? 28.838 -8.035 -24.981 1.00 80.69 86 ARG A CA 1
ATOM 676 C C . ARG A 1 86 ? 27.669 -7.828 -24.032 1.00 80.69 86 ARG A C 1
ATOM 678 O O . ARG A 1 86 ? 27.270 -8.722 -23.290 1.00 80.69 86 ARG A O 1
ATOM 685 N N . TRP A 1 87 ? 27.093 -6.636 -24.110 1.00 82.88 87 TRP A N 1
ATOM 686 C CA . TRP A 1 87 ? 25.950 -6.230 -23.308 1.00 82.88 87 TRP A CA 1
ATOM 687 C C . TRP A 1 87 ? 24.816 -5.780 -24.217 1.00 82.88 87 TRP A C 1
ATOM 689 O O . TRP A 1 87 ? 25.016 -4.953 -25.107 1.00 82.88 87 TRP A O 1
ATOM 699 N N . VAL A 1 88 ? 23.616 -6.283 -23.952 1.00 82.94 88 VAL A N 1
ATOM 700 C CA . VAL A 1 88 ? 22.384 -5.852 -24.604 1.00 82.94 88 VAL A CA 1
ATOM 701 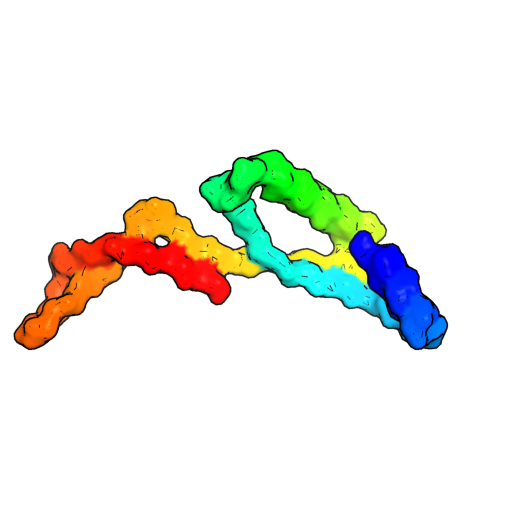C C . VAL A 1 88 ? 21.528 -5.084 -23.605 1.00 82.94 88 VAL A C 1
ATOM 703 O O . VAL A 1 88 ? 21.433 -5.413 -22.420 1.00 82.94 88 VAL A O 1
ATOM 706 N N . ARG A 1 89 ? 20.925 -4.000 -24.088 1.00 81.38 89 ARG A N 1
ATOM 707 C CA . ARG A 1 89 ? 20.058 -3.143 -23.289 1.00 81.38 89 ARG A CA 1
ATOM 708 C C . ARG A 1 89 ? 18.672 -3.777 -23.254 1.00 81.38 89 ARG A C 1
ATOM 710 O O . ARG A 1 89 ? 18.018 -3.876 -24.289 1.00 81.38 89 ARG A O 1
ATOM 717 N N . VAL A 1 90 ? 18.238 -4.214 -22.078 1.00 76.12 90 VAL A N 1
ATOM 718 C CA . VAL A 1 90 ? 16.925 -4.835 -21.884 1.00 76.12 90 VAL A CA 1
ATOM 719 C C . VAL A 1 90 ? 16.060 -4.002 -20.955 1.00 76.12 90 VAL A C 1
ATOM 721 O O . VAL A 1 90 ? 16.538 -3.347 -20.027 1.00 76.12 90 VAL A O 1
ATOM 724 N N . TRP A 1 91 ? 14.754 -4.039 -21.189 1.00 64.69 91 TRP A N 1
ATOM 725 C CA . TRP A 1 91 ? 13.798 -3.505 -20.233 1.00 64.69 91 TRP A CA 1
ATOM 726 C C . TRP A 1 91 ? 13.694 -4.471 -19.056 1.00 64.69 91 TRP A C 1
ATOM 728 O O . TRP A 1 91 ? 13.371 -5.642 -19.241 1.00 64.69 91 TRP A O 1
ATOM 738 N N . LYS A 1 92 ? 13.990 -3.978 -17.850 1.00 60.50 92 LYS A N 1
ATOM 739 C CA . LYS A 1 92 ? 13.831 -4.720 -16.602 1.00 60.50 92 LYS A CA 1
ATOM 740 C C . LYS A 1 92 ? 12.659 -4.131 -15.820 1.00 60.50 92 LYS A C 1
ATOM 742 O O . LYS A 1 92 ? 12.657 -2.936 -15.521 1.00 60.50 92 LYS A O 1
ATOM 747 N N . LEU A 1 93 ? 11.680 -4.978 -15.522 1.00 54.50 93 LEU A N 1
ATOM 748 C CA . LEU A 1 93 ? 10.570 -4.694 -14.621 1.00 54.50 93 LEU A CA 1
ATOM 749 C C . LEU A 1 93 ? 10.530 -5.838 -13.599 1.00 54.50 93 LEU A C 1
ATOM 751 O O . LEU A 1 93 ? 10.211 -6.965 -13.964 1.00 54.50 93 LEU A O 1
ATOM 755 N N . GLU A 1 94 ? 10.924 -5.564 -12.357 1.00 57.59 94 GLU A N 1
ATOM 756 C CA . GLU A 1 94 ? 10.680 -6.460 -11.218 1.00 57.59 94 GLU A CA 1
ATOM 757 C C . GLU A 1 94 ? 9.609 -5.819 -10.328 1.00 57.59 94 GLU A C 1
ATOM 759 O O . GLU A 1 94 ? 9.671 -4.612 -10.055 1.00 57.59 94 GLU A O 1
ATOM 764 N N . GLU A 1 95 ? 8.634 -6.628 -9.914 1.00 50.53 95 GLU A N 1
ATOM 765 C CA . GLU A 1 95 ? 7.541 -6.269 -9.000 1.00 50.53 95 GLU A CA 1
ATOM 766 C C . GLU A 1 95 ? 7.717 -6.952 -7.639 1.00 50.53 95 GLU A C 1
ATOM 768 O O . GLU A 1 95 ? 8.140 -8.133 -7.622 1.00 50.53 95 GLU A O 1
#

Secondary structure (DSSP, 8-state):
-HHHHHHHHHHH-TT-----EEEEEE---TTT-SSHHHHHHHHHHHHHHHHH-TTTEEEEEE--EE-TT-EEEEPP-TTS---TT-EEEE--EE-